Protein AF-A0A433I239-F1 (afdb_monomer)

Mean predicted aligned error: 7.65 Å

Nearest PDB structures (foldseek):
  8vbx-assembly1_L  TM=5.117E-01  e=8.032E-01  Pectobacterium phage PhiM1
  8hqo-assembly1_R  TM=4.954E-01  e=2.785E+00  Escherichia phage DT57C
  5u0a-assembly1_D  TM=1.441E-01  e=5.186E+00  Thermobifida fusca YX

Solvent-accessible surface area (backbone atoms only — not comparable to full-atom values): 4181 Å² total; per-residue (Å²): 136,80,86,74,84,84,74,65,98,68,83,66,52,64,47,78,45,58,10,74,68,85,33,77,30,77,42,80,36,86,32,76,78,41,76,46,82,76,44,80,76,37,92,41,75,73,38,79,83,76,15,27,46,72,52,66,64,20,38,35,22,19,74,28,9,26,32,32,32,30,33,68

Structure (mmCIF, N/CA/C/O backbone):
data_AF-A0A433I239-F1
#
_entry.id   AF-A0A433I239-F1
#
loop_
_atom_site.group_PDB
_atom_site.id
_atom_site.type_symbol
_atom_site.label_atom_id
_atom_site.label_alt_id
_atom_site.label_comp_id
_atom_site.label_asym_id
_atom_site.label_entity_id
_atom_site.label_seq_id
_atom_site.pdbx_PDB_ins_code
_atom_site.Cartn_x
_atom_site.Cartn_y
_atom_site.Cartn_z
_atom_site.occupancy
_atom_site.B_iso_or_equiv
_atom_site.auth_seq_id
_atom_site.auth_comp_id
_atom_site.auth_asym_id
_atom_site.auth_atom_id
_atom_site.pdbx_PDB_model_num
ATOM 1 N N . TYR A 1 1 ? 6.572 -20.769 19.166 1.00 39.09 1 TYR A N 1
ATOM 2 C CA . TYR A 1 1 ? 5.432 -19.831 19.226 1.00 39.09 1 TYR A CA 1
ATOM 3 C C . TYR A 1 1 ? 5.338 -19.136 17.883 1.00 39.09 1 TYR A C 1
ATOM 5 O O . TYR A 1 1 ? 6.344 -18.595 17.450 1.00 39.09 1 TYR A O 1
ATOM 13 N N . GLY A 1 2 ? 4.171 -19.186 17.238 1.00 38.94 2 GLY A N 1
ATOM 14 C CA . GLY A 1 2 ? 3.833 -18.328 16.097 1.00 38.94 2 GLY A CA 1
ATOM 15 C C . GLY A 1 2 ? 4.354 -18.804 14.743 1.00 38.94 2 GLY A C 1
ATOM 16 O O . GLY A 1 2 ? 5.445 -18.432 14.329 1.00 38.94 2 GLY A O 1
ATOM 17 N N . GLY A 1 3 ? 3.548 -19.604 14.041 1.00 37.97 3 GLY A N 1
ATOM 18 C CA . GLY A 1 3 ? 3.788 -19.954 12.646 1.00 37.97 3 GLY A CA 1
ATOM 19 C C . GLY A 1 3 ? 3.746 -18.707 11.766 1.00 37.97 3 GLY A C 1
ATOM 20 O O . GLY A 1 3 ? 2.709 -18.061 11.643 1.00 37.97 3 GLY A O 1
ATOM 21 N N . GLY A 1 4 ? 4.883 -18.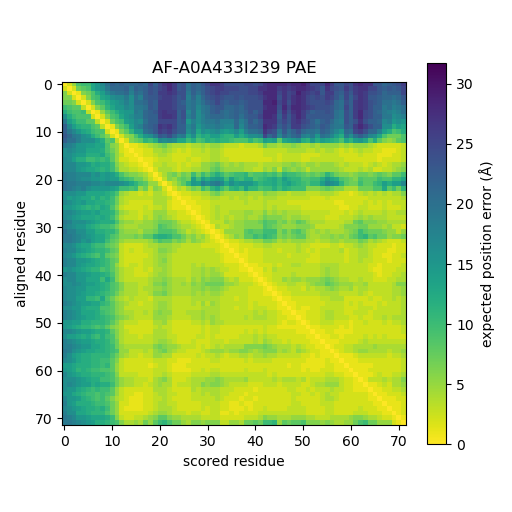373 11.159 1.00 38.22 4 GLY A N 1
ATOM 22 C CA . GLY A 1 4 ? 4.921 -17.436 10.046 1.00 38.22 4 GLY A CA 1
ATOM 23 C C . GLY A 1 4 ? 4.249 -18.089 8.838 1.00 38.22 4 GLY A C 1
ATOM 24 O O . GLY A 1 4 ? 4.649 -19.198 8.468 1.00 38.22 4 GLY A O 1
ATOM 25 N N . PRO A 1 5 ? 3.239 -17.467 8.212 1.00 48.97 5 PRO A N 1
ATOM 26 C CA . PRO A 1 5 ? 2.703 -17.996 6.974 1.00 48.97 5 PRO A CA 1
ATOM 27 C C . PRO A 1 5 ? 3.756 -17.821 5.873 1.00 48.97 5 PRO A C 1
ATOM 29 O O . PRO A 1 5 ? 3.881 -16.774 5.243 1.00 48.97 5 PRO A O 1
ATOM 32 N N . ASN A 1 6 ? 4.527 -18.886 5.653 1.00 58.81 6 ASN A N 1
ATOM 33 C CA . ASN A 1 6 ? 5.148 -19.184 4.372 1.00 58.81 6 ASN A CA 1
ATOM 34 C C . ASN A 1 6 ? 4.022 -19.318 3.334 1.00 58.81 6 ASN A C 1
ATOM 36 O O . ASN A 1 6 ? 3.375 -20.357 3.243 1.00 58.81 6 ASN A O 1
ATOM 40 N N . GLY A 1 7 ? 3.768 -18.247 2.582 1.00 44.12 7 GLY A N 1
ATOM 41 C CA . GLY A 1 7 ? 2.780 -18.196 1.507 1.00 44.12 7 GLY A CA 1
ATOM 42 C C . GLY A 1 7 ? 3.433 -17.953 0.148 1.00 44.12 7 GLY A C 1
ATOM 43 O O . GLY A 1 7 ? 3.508 -16.818 -0.302 1.00 44.12 7 GLY A O 1
ATOM 44 N N . GLY A 1 8 ? 3.909 -19.030 -0.480 1.00 40.00 8 GLY A N 1
ATOM 45 C CA . GLY A 1 8 ? 3.881 -19.252 -1.933 1.00 40.00 8 GLY A CA 1
ATOM 46 C C . GLY A 1 8 ? 4.431 -18.168 -2.871 1.00 40.00 8 GLY A C 1
ATOM 47 O O . GLY A 1 8 ? 3.729 -17.262 -3.312 1.00 40.00 8 GLY A O 1
ATOM 48 N N . TYR A 1 9 ? 5.661 -18.371 -3.336 1.00 53.78 9 TYR A N 1
ATOM 49 C CA . TYR A 1 9 ? 6.213 -17.732 -4.529 1.00 53.78 9 TYR A CA 1
ATOM 50 C C . TYR A 1 9 ? 5.574 -18.330 -5.799 1.00 53.78 9 TYR A C 1
ATOM 52 O O . TYR A 1 9 ? 6.190 -19.150 -6.468 1.00 53.78 9 TYR A O 1
ATOM 60 N N . GLY A 1 10 ? 4.354 -17.930 -6.163 1.00 38.25 10 GLY A N 1
ATOM 61 C CA . GLY A 1 10 ? 3.733 -18.391 -7.412 1.00 38.25 10 GLY A CA 1
ATOM 62 C C . GLY A 1 10 ? 2.404 -17.704 -7.703 1.00 38.25 10 GLY A C 1
ATOM 63 O O . GLY A 1 10 ? 1.421 -18.003 -7.047 1.00 38.25 10 GLY A O 1
ATOM 64 N N . GLY A 1 11 ? 2.399 -16.788 -8.679 1.00 45.72 11 GLY A N 1
ATOM 65 C CA . GLY A 1 11 ? 1.194 -16.169 -9.253 1.00 45.72 11 GLY A CA 1
ATOM 66 C C . GLY A 1 11 ? 0.419 -15.236 -8.314 1.00 45.72 11 GLY A C 1
ATOM 67 O O . GLY A 1 11 ? -0.476 -15.677 -7.610 1.00 45.72 11 GLY A O 1
ATOM 68 N N . GLY A 1 12 ? 0.722 -13.932 -8.336 1.00 55.75 12 GLY A N 1
ATOM 69 C CA . GLY A 1 12 ? -0.036 -12.914 -7.591 1.00 55.75 12 GLY A CA 1
ATOM 70 C C . GLY A 1 12 ? 0.160 -13.022 -6.081 1.00 55.75 12 GLY A C 1
ATOM 71 O O . GLY A 1 12 ? -0.697 -13.520 -5.355 1.00 55.75 12 GLY A O 1
ATOM 72 N N . ARG A 1 13 ? 1.313 -12.565 -5.583 1.00 71.31 13 ARG A N 1
ATOM 73 C CA . ARG A 1 13 ? 1.643 -12.704 -4.158 1.00 71.31 13 ARG A CA 1
ATOM 74 C C . ARG A 1 13 ? 0.870 -11.646 -3.379 1.00 71.31 13 ARG A C 1
ATOM 76 O O . ARG A 1 13 ? 1.323 -10.508 -3.248 1.00 71.31 13 ARG A O 1
ATOM 83 N N . ARG A 1 14 ? -0.327 -12.007 -2.922 1.00 82.12 14 ARG A N 1
ATOM 84 C CA . ARG A 1 14 ? -1.073 -11.219 -1.942 1.00 82.12 14 ARG A CA 1
ATOM 85 C C . ARG A 1 14 ? -0.389 -11.296 -0.588 1.00 82.12 14 ARG A C 1
ATOM 87 O O . ARG A 1 14 ? 0.014 -12.372 -0.160 1.00 82.12 14 ARG A O 1
ATOM 94 N N . PHE A 1 15 ? -0.268 -10.166 0.087 1.00 83.88 15 PHE A N 1
ATOM 95 C CA . PHE A 1 15 ? 0.242 -10.089 1.448 1.00 83.88 15 PHE A CA 1
ATOM 96 C C . PHE A 1 15 ? -0.445 -8.961 2.205 1.00 83.88 15 PHE A C 1
ATOM 98 O O . PHE A 1 15 ? -0.867 -7.960 1.629 1.00 83.88 15 PHE A O 1
ATOM 105 N N . VAL A 1 16 ? -0.546 -9.119 3.518 1.00 87.75 16 VAL A N 1
ATOM 106 C CA . VAL A 1 16 ? -1.057 -8.071 4.398 1.00 87.75 16 VAL A CA 1
ATOM 107 C C . VAL A 1 16 ? 0.119 -7.249 4.900 1.00 87.75 16 VAL A C 1
ATOM 109 O O . VAL A 1 16 ? 1.119 -7.807 5.349 1.00 87.75 16 VAL A O 1
ATOM 112 N N . CYS A 1 17 ? -0.004 -5.928 4.808 1.00 88.06 17 CYS A N 1
ATOM 113 C CA . CYS A 1 17 ? 0.943 -4.999 5.402 1.00 88.06 17 CYS A CA 1
ATOM 114 C C . CYS A 1 17 ? 0.206 -4.020 6.305 1.00 88.06 17 CYS A C 1
ATOM 116 O O . CYS A 1 17 ? -0.861 -3.505 5.946 1.00 88.06 17 CYS A O 1
ATOM 118 N N . ASP A 1 18 ? 0.767 -3.785 7.486 1.00 86.50 18 ASP A N 1
ATOM 119 C CA . ASP A 1 18 ? 0.080 -3.040 8.520 1.00 86.50 18 ASP A CA 1
ATOM 120 C C . ASP A 1 18 ? 0.997 -2.176 9.379 1.00 86.50 18 ASP A C 1
ATOM 122 O O . ASP A 1 18 ? 2.017 -2.618 9.903 1.00 86.50 18 ASP A O 1
ATOM 126 N N . ALA A 1 19 ? 0.609 -0.912 9.498 1.00 84.56 19 ALA A N 1
ATOM 127 C CA . ALA A 1 19 ? 1.200 0.040 10.415 1.00 84.56 19 ALA A CA 1
ATOM 128 C C . ALA A 1 19 ? 0.499 -0.102 11.771 1.00 84.56 19 ALA A C 1
ATOM 130 O O . ALA A 1 19 ? -0.584 0.450 11.969 1.00 84.56 19 ALA A O 1
ATOM 131 N N . GLU A 1 20 ? 1.073 -0.865 12.703 1.00 77.12 20 GLU A N 1
ATOM 132 C CA . GLU A 1 20 ? 0.564 -0.892 14.078 1.00 77.12 20 GLU A CA 1
ATOM 133 C C . GLU A 1 20 ? 0.935 0.409 14.810 1.00 77.12 20 GLU A C 1
ATOM 135 O O . GLU A 1 20 ? 2.089 0.842 14.820 1.00 77.12 20 GLU A O 1
ATOM 140 N N . GLY A 1 21 ? -0.062 1.054 15.424 1.00 74.94 21 GLY A N 1
ATOM 141 C CA . GLY A 1 21 ? 0.113 2.307 16.163 1.00 74.94 21 GLY A CA 1
ATOM 142 C C . GLY A 1 21 ? 0.323 3.532 15.264 1.00 74.94 21 GLY A C 1
ATOM 143 O O . GLY A 1 21 ? -0.436 3.770 14.326 1.00 74.94 21 GLY A O 1
ATOM 144 N N . HIS A 1 22 ? 1.338 4.339 15.584 1.00 66.31 22 HIS A N 1
ATOM 145 C CA . HIS A 1 22 ? 1.677 5.589 14.882 1.00 66.31 22 HIS A CA 1
ATOM 146 C C . HIS A 1 22 ? 2.839 5.430 13.887 1.00 66.31 22 HIS A C 1
ATOM 148 O O . HIS A 1 22 ? 3.422 6.424 13.463 1.00 66.31 22 HIS A O 1
ATOM 154 N N . GLY A 1 23 ? 3.234 4.193 13.576 1.00 74.50 23 GLY A N 1
ATOM 155 C CA . GLY A 1 23 ? 4.486 3.915 12.881 1.00 74.50 23 GLY A CA 1
ATOM 156 C C . GLY A 1 23 ? 4.336 3.666 11.385 1.00 74.50 23 GLY A C 1
ATOM 157 O O . GLY A 1 23 ? 3.453 2.932 10.950 1.00 74.50 23 GLY A O 1
ATOM 158 N N . TYR A 1 24 ? 5.286 4.192 10.619 1.00 88.00 24 TYR A N 1
ATOM 159 C CA . TYR A 1 24 ? 5.595 3.725 9.274 1.00 88.00 24 TYR A CA 1
ATOM 160 C C . TYR A 1 24 ? 6.057 2.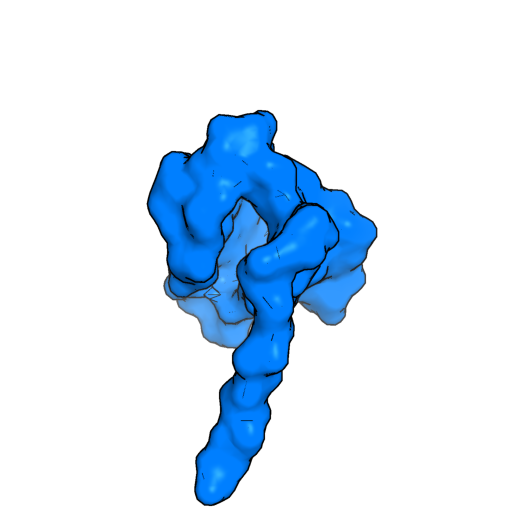257 9.316 1.00 88.00 24 TYR A C 1
ATOM 162 O O . TYR A 1 24 ? 6.953 1.896 10.085 1.00 88.00 24 TYR A O 1
ATOM 170 N N . ARG A 1 25 ? 5.489 1.406 8.461 1.00 89.69 25 ARG A N 1
ATOM 171 C CA . ARG A 1 25 ? 5.865 -0.002 8.290 1.00 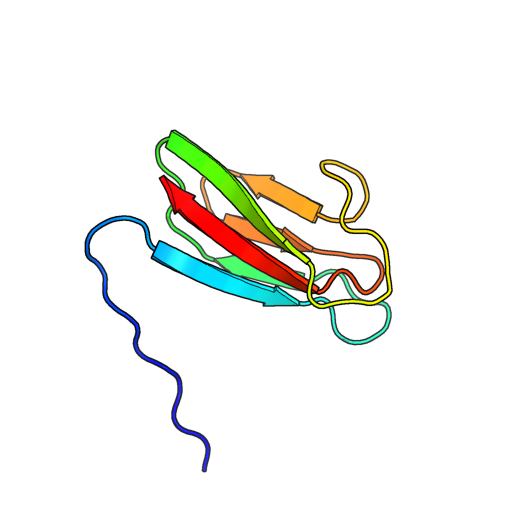89.69 25 ARG A CA 1
ATOM 172 C C . ARG A 1 25 ? 6.253 -0.267 6.845 1.00 89.69 25 ARG A C 1
ATOM 174 O O . ARG A 1 25 ? 5.528 0.103 5.932 1.00 89.69 25 ARG A O 1
ATOM 181 N N . TYR A 1 26 ? 7.349 -0.997 6.653 1.00 89.25 26 TYR A N 1
ATOM 182 C CA . TYR A 1 26 ? 7.795 -1.474 5.346 1.00 89.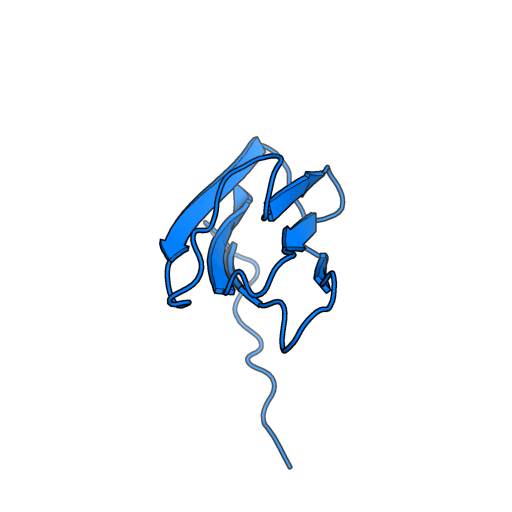25 26 TYR A CA 1
ATOM 183 C C . TYR A 1 26 ? 7.673 -2.997 5.243 1.00 89.25 26 TYR A C 1
ATOM 185 O O . TYR A 1 26 ? 8.278 -3.734 6.024 1.00 89.25 26 TYR A O 1
ATOM 193 N N . CYS A 1 27 ? 6.923 -3.474 4.258 1.00 87.62 27 CYS A N 1
ATOM 194 C CA . CYS A 1 27 ? 6.796 -4.876 3.897 1.00 87.62 27 CYS A CA 1
ATOM 195 C C . CYS A 1 27 ? 7.577 -5.143 2.616 1.00 87.62 27 CYS A C 1
ATOM 197 O O . CYS A 1 27 ? 7.187 -4.728 1.523 1.00 87.62 27 CYS A O 1
ATOM 199 N N . ARG A 1 28 ? 8.690 -5.866 2.764 1.00 82.62 28 ARG A N 1
ATOM 200 C CA . ARG A 1 28 ? 9.519 -6.293 1.636 1.00 82.62 28 ARG A CA 1
ATOM 201 C C . ARG A 1 28 ? 8.706 -7.210 0.735 1.00 82.62 28 ARG A C 1
ATOM 203 O O 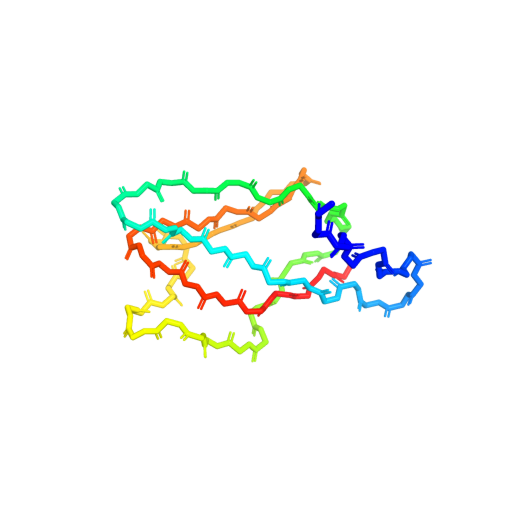. ARG A 1 28 ? 8.248 -8.264 1.171 1.00 82.62 28 ARG A O 1
ATOM 210 N N . ALA A 1 29 ? 8.557 -6.811 -0.517 1.00 80.81 29 ALA A N 1
ATOM 211 C CA . ALA A 1 29 ? 7.847 -7.575 -1.523 1.00 80.81 29 ALA A CA 1
ATOM 212 C C . ALA A 1 29 ? 8.522 -7.337 -2.869 1.00 80.81 29 ALA A C 1
ATOM 214 O O . ALA A 1 29 ? 8.900 -6.220 -3.199 1.00 80.81 29 ALA A O 1
ATOM 215 N N . HIS A 1 30 ? 8.705 -8.396 -3.649 1.00 78.56 30 HIS A N 1
ATOM 216 C CA . HIS A 1 30 ? 9.390 -8.282 -4.929 1.00 78.56 30 HIS A CA 1
ATOM 217 C C . HIS A 1 30 ? 8.430 -7.709 -5.981 1.00 78.56 30 HIS A C 1
ATOM 219 O O . HIS A 1 30 ? 7.741 -8.468 -6.662 1.00 78.56 30 HIS A O 1
ATOM 225 N N . VAL A 1 31 ? 8.370 -6.381 -6.084 1.00 83.19 31 VAL A N 1
ATOM 226 C CA . VAL A 1 31 ? 7.478 -5.657 -6.997 1.00 83.19 31 VAL A CA 1
ATOM 227 C C . VAL A 1 31 ? 8.082 -5.650 -8.403 1.00 83.19 31 VAL A C 1
ATOM 229 O O . VAL A 1 31 ? 9.172 -5.110 -8.591 1.00 83.19 31 VAL A O 1
ATOM 232 N N . ARG A 1 32 ? 7.412 -6.260 -9.392 1.00 78.62 32 ARG A N 1
ATOM 233 C CA . ARG A 1 32 ? 7.892 -6.290 -10.787 1.00 78.62 32 ARG A CA 1
ATOM 234 C C . ARG A 1 32 ? 7.107 -5.325 -11.665 1.00 78.62 32 ARG A C 1
ATOM 236 O O . ARG A 1 32 ? 7.702 -4.424 -12.245 1.00 78.62 32 ARG A O 1
ATOM 243 N N . ASP A 1 33 ? 5.788 -5.468 -11.669 1.00 82.38 33 ASP A N 1
ATOM 244 C CA . ASP A 1 33 ? 4.862 -4.706 -12.512 1.00 82.38 33 ASP A CA 1
ATOM 245 C C . ASP A 1 33 ? 4.014 -3.706 -11.708 1.00 82.38 33 ASP A C 1
ATOM 247 O O . ASP A 1 33 ? 3.310 -2.866 -12.268 1.00 82.38 33 ASP A O 1
ATOM 251 N N . GLY A 1 34 ? 4.091 -3.767 -10.377 1.00 86.00 34 GLY A N 1
ATOM 252 C CA . GLY A 1 34 ? 3.468 -2.806 -9.471 1.00 86.00 34 GLY A CA 1
ATOM 253 C C . GLY A 1 34 ? 2.720 -3.469 -8.323 1.00 86.00 34 GLY A C 1
ATOM 254 O O . GLY A 1 34 ? 2.733 -4.690 -8.159 1.00 86.00 34 GLY A O 1
ATOM 255 N N . VAL A 1 35 ? 2.063 -2.641 -7.512 1.00 89.25 35 VAL A N 1
ATOM 256 C CA . VAL A 1 35 ? 1.271 -3.093 -6.366 1.00 89.25 35 VAL A CA 1
ATOM 257 C C . VAL A 1 35 ? -0.140 -2.557 -6.469 1.00 89.25 35 VAL A C 1
ATOM 259 O O . VAL A 1 35 ? -0.357 -1.380 -6.747 1.00 89.25 35 VAL A O 1
ATOM 262 N N . ARG A 1 36 ? -1.111 -3.421 -6.182 1.00 89.44 36 ARG A N 1
ATOM 263 C CA . ARG A 1 36 ? -2.513 -3.038 -6.030 1.00 89.44 36 ARG A CA 1
ATOM 264 C C . ARG A 1 36 ? -2.995 -3.275 -4.606 1.00 89.44 36 ARG A C 1
ATOM 266 O O . ARG A 1 36 ? -2.706 -4.313 -4.017 1.00 89.44 36 ARG A O 1
ATOM 273 N N . LEU A 1 37 ? -3.768 -2.332 -4.076 1.00 90.19 37 LEU A N 1
ATOM 274 C CA . LEU A 1 37 ? -4.525 -2.531 -2.844 1.00 90.19 37 LEU A CA 1
ATOM 275 C C . LEU A 1 37 ? -5.751 -3.392 -3.166 1.00 90.19 37 LEU A C 1
ATOM 277 O O . LEU A 1 37 ? -6.578 -3.019 -3.994 1.00 90.19 37 LEU A O 1
ATOM 281 N N . ILE A 1 38 ? -5.834 -4.563 -2.541 1.00 91.00 38 ILE A N 1
ATOM 282 C CA . ILE A 1 38 ? -6.926 -5.524 -2.723 1.00 91.00 38 ILE A CA 1
ATOM 283 C C . ILE A 1 38 ? -8.037 -5.254 -1.720 1.00 91.00 38 ILE A C 1
ATOM 285 O O . ILE A 1 38 ? -9.210 -5.226 -2.089 1.00 91.00 38 ILE A O 1
ATOM 289 N N . ARG A 1 39 ? -7.676 -5.065 -0.446 1.00 90.50 39 ARG A N 1
ATOM 290 C CA . ARG A 1 39 ? -8.657 -4.921 0.631 1.00 90.50 39 ARG A CA 1
ATOM 291 C C . ARG A 1 39 ? -8.120 -4.078 1.774 1.00 90.50 39 ARG A C 1
ATOM 293 O O . ARG A 1 39 ? -7.070 -4.384 2.323 1.00 90.50 39 ARG A O 1
ATOM 300 N N . GLN A 1 40 ? -8.862 -3.053 2.183 1.00 91.62 40 GLN A N 1
ATOM 301 C CA . GLN A 1 40 ? -8.569 -2.331 3.419 1.00 91.62 40 GLN A CA 1
ATOM 302 C C . GLN A 1 40 ? -9.061 -3.146 4.623 1.00 91.62 40 GLN A C 1
ATOM 304 O O . GLN A 1 40 ? -10.186 -3.643 4.631 1.00 91.62 40 GLN A O 1
ATOM 309 N N . LEU A 1 41 ? -8.209 -3.283 5.636 1.00 90.12 41 LEU A N 1
ATOM 310 C CA . LEU A 1 41 ? -8.480 -4.004 6.882 1.00 90.12 41 LEU A CA 1
ATOM 311 C C . LEU A 1 41 ? -8.486 -3.057 8.102 1.00 90.12 41 LEU A C 1
ATOM 313 O O . LEU A 1 41 ? -9.071 -3.395 9.128 1.00 90.12 41 LEU A O 1
ATOM 317 N N . SER A 1 42 ? -7.854 -1.879 8.015 1.00 88.31 42 SER A N 1
ATOM 318 C CA . SER A 1 42 ? -7.912 -0.823 9.037 1.00 88.31 42 SER A CA 1
ATOM 319 C C . SER A 1 42 ? -9.188 0.012 8.947 1.00 88.31 42 SER A C 1
ATOM 321 O O . SER A 1 42 ? -9.780 0.181 7.881 1.00 88.31 42 SER A O 1
ATOM 323 N N . LYS A 1 43 ? -9.555 0.638 10.072 1.00 87.44 43 LYS A N 1
ATOM 324 C CA . LYS A 1 43 ? -10.511 1.757 10.082 1.00 87.44 43 LYS A CA 1
ATOM 325 C C . LYS A 1 43 ? -9.908 3.025 9.464 1.00 87.44 43 LYS A C 1
ATOM 327 O O . LYS A 1 43 ? -10.625 3.783 8.819 1.00 87.44 43 LYS A O 1
ATOM 332 N N . SER A 1 44 ? -8.599 3.238 9.632 1.00 88.44 44 SER A N 1
ATOM 333 C CA . SER A 1 44 ? -7.876 4.350 9.009 1.00 88.44 44 SER A CA 1
ATOM 334 C C . SER A 1 44 ? -7.846 4.201 7.483 1.00 88.44 44 SER A C 1
ATOM 336 O O . SER A 1 44 ? -7.620 3.087 6.997 1.00 88.44 44 SER A O 1
ATOM 338 N N . PRO A 1 45 ? -8.047 5.294 6.723 1.00 87.88 45 PRO A N 1
ATOM 339 C CA . PRO A 1 45 ? -8.068 5.251 5.267 1.00 87.88 45 PRO A CA 1
ATOM 340 C C . PRO A 1 45 ? -6.679 4.952 4.691 1.00 87.88 45 PRO A C 1
ATOM 342 O O . PRO A 1 45 ? -5.705 5.649 4.987 1.00 87.88 45 PRO A O 1
ATOM 345 N N . CYS A 1 46 ? -6.607 3.955 3.811 1.00 91.00 46 CYS A N 1
ATOM 346 C CA . CYS A 1 46 ? -5.403 3.602 3.061 1.00 91.00 46 CYS A CA 1
ATOM 347 C C . CYS A 1 46 ? -5.381 4.323 1.703 1.00 91.00 46 CYS A C 1
ATOM 349 O O . CYS A 1 46 ? -5.936 3.846 0.714 1.00 91.00 46 CYS A O 1
ATOM 351 N N . ARG A 1 47 ? -4.719 5.482 1.639 1.00 91.88 47 ARG A N 1
ATOM 352 C CA . ARG A 1 47 ? -4.569 6.308 0.434 1.00 91.88 47 ARG A CA 1
ATOM 353 C C . ARG A 1 47 ? -3.146 6.222 -0.112 1.00 91.88 47 ARG A C 1
ATOM 355 O O . ARG A 1 47 ? -2.187 6.476 0.622 1.00 91.88 47 ARG A O 1
ATOM 362 N N . LEU A 1 48 ? -3.039 5.906 -1.403 1.00 90.56 48 LEU A N 1
ATOM 363 C CA . LEU A 1 48 ? -1.764 5.859 -2.114 1.00 90.56 48 LEU A CA 1
ATOM 364 C C . LEU A 1 48 ? -1.066 7.221 -2.005 1.00 90.56 48 LEU A C 1
ATOM 366 O O . LEU A 1 48 ? -1.714 8.260 -2.138 1.00 90.56 48 LEU A O 1
ATOM 370 N N . ASN A 1 49 ? 0.241 7.206 -1.752 1.00 91.56 49 ASN A N 1
ATOM 371 C CA . ASN A 1 49 ? 1.078 8.390 -1.552 1.00 91.56 49 ASN A CA 1
ATOM 372 C C . ASN A 1 49 ? 0.706 9.242 -0.318 1.00 91.56 49 ASN A C 1
ATOM 374 O O . ASN A 1 49 ? 1.110 10.398 -0.214 1.00 91.56 49 ASN A O 1
ATOM 378 N N . ASN A 1 50 ? -0.078 8.704 0.624 1.00 90.69 50 ASN A N 1
ATOM 379 C CA . ASN A 1 50 ? -0.447 9.418 1.851 1.00 90.69 50 ASN A CA 1
ATOM 380 C C . ASN A 1 50 ? -0.372 8.568 3.122 1.00 90.69 50 ASN A C 1
ATOM 382 O O . ASN A 1 50 ? 0.132 9.058 4.131 1.00 90.69 50 ASN A O 1
ATOM 386 N N . SER A 1 51 ? -0.903 7.348 3.085 1.00 91.69 51 SER A N 1
ATOM 387 C CA . SER A 1 51 ? -0.839 6.366 4.178 1.00 91.69 51 SER A CA 1
ATOM 388 C C . SER A 1 51 ? -0.363 4.995 3.702 1.00 91.69 51 SER A C 1
ATOM 390 O O . SER A 1 51 ? -0.215 4.085 4.506 1.00 91.69 51 SER A O 1
ATOM 392 N N . TRP A 1 52 ? -0.101 4.833 2.406 1.00 93.50 52 TRP A N 1
ATOM 393 C CA . TRP A 1 52 ? 0.676 3.721 1.875 1.00 93.50 52 TRP A CA 1
ATOM 394 C C . TRP A 1 52 ? 1.303 4.080 0.528 1.00 93.50 52 TRP A C 1
ATOM 396 O O . TRP A 1 52 ? 0.873 5.022 -0.143 1.00 93.50 52 TRP A O 1
ATOM 406 N N . GLY A 1 53 ? 2.293 3.304 0.112 1.00 92.81 53 GLY A N 1
ATOM 407 C CA . GLY A 1 53 ? 2.944 3.405 -1.187 1.00 92.81 53 GLY A CA 1
ATOM 408 C C . GLY A 1 53 ? 3.795 2.178 -1.469 1.00 92.81 53 GLY A C 1
ATOM 409 O O . GLY A 1 53 ? 3.843 1.249 -0.668 1.00 92.81 53 GLY A O 1
ATOM 410 N N . TYR A 1 54 ? 4.448 2.148 -2.623 1.00 92.00 54 TYR A N 1
ATOM 411 C CA . TYR A 1 54 ? 5.307 1.032 -2.998 1.00 92.00 54 TYR A CA 1
ATOM 412 C C . TYR A 1 54 ? 6.474 1.492 -3.861 1.00 92.00 54 TYR A C 1
ATOM 414 O O . TYR A 1 54 ? 6.404 2.514 -4.542 1.00 92.00 54 TYR A O 1
ATOM 422 N N . ASP A 1 55 ? 7.540 0.710 -3.827 1.00 90.12 55 ASP A N 1
ATOM 423 C CA . ASP A 1 55 ? 8.736 0.853 -4.642 1.00 90.12 55 ASP A CA 1
ATOM 424 C C . ASP A 1 55 ? 9.180 -0.532 -5.143 1.00 90.12 55 ASP A C 1
ATOM 426 O O . ASP A 1 55 ? 8.495 -1.530 -4.926 1.00 90.12 55 ASP A O 1
ATOM 430 N N . ARG A 1 56 ? 10.319 -0.624 -5.836 1.00 85.56 56 ARG A N 1
ATOM 431 C CA . ARG A 1 56 ? 10.798 -1.907 -6.390 1.00 85.56 56 ARG A CA 1
ATOM 432 C C . ARG A 1 56 ? 11.125 -2.949 -5.308 1.00 85.56 56 ARG A C 1
ATOM 434 O O . ARG A 1 56 ? 11.123 -4.142 -5.597 1.00 85.56 56 ARG A O 1
ATOM 441 N N . GLY A 1 57 ? 11.425 -2.514 -4.086 1.00 83.62 57 GLY A N 1
ATOM 442 C CA . GLY A 1 57 ? 11.756 -3.364 -2.945 1.00 83.62 57 GLY A CA 1
ATOM 443 C C . GLY A 1 57 ? 10.557 -3.811 -2.103 1.00 83.62 57 GLY A C 1
ATOM 444 O O . GLY A 1 57 ? 10.705 -4.731 -1.287 1.00 83.62 57 GLY A O 1
ATOM 445 N N . GLY A 1 58 ? 9.379 -3.198 -2.271 1.00 89.56 58 GLY A N 1
ATOM 446 C CA . GLY A 1 58 ? 8.219 -3.533 -1.452 1.00 89.56 58 GLY A CA 1
ATOM 447 C C . GLY A 1 58 ? 7.167 -2.444 -1.311 1.00 89.56 58 GLY A C 1
ATOM 448 O O . GLY A 1 58 ? 7.078 -1.509 -2.099 1.00 89.56 58 GLY A O 1
ATOM 449 N N . VAL A 1 59 ? 6.330 -2.616 -0.291 1.00 91.38 59 VAL A N 1
ATOM 450 C CA . VAL A 1 59 ? 5.218 -1.727 0.058 1.00 91.38 59 VAL A CA 1
ATOM 451 C C . VAL A 1 59 ? 5.486 -1.127 1.414 1.00 91.38 59 VAL A C 1
ATOM 453 O O . VAL A 1 59 ? 5.912 -1.826 2.328 1.00 91.38 59 VAL A O 1
ATOM 456 N N . TRP A 1 60 ? 5.157 0.142 1.576 1.00 92.69 60 TRP A N 1
ATOM 457 C CA . TRP A 1 60 ? 5.114 0.780 2.874 1.00 92.69 60 TRP A CA 1
ATOM 458 C C . TRP A 1 60 ? 3.708 1.249 3.213 1.00 92.69 60 TRP A C 1
ATOM 460 O O . TRP A 1 60 ? 2.929 1.607 2.333 1.00 92.69 60 TRP A O 1
ATOM 470 N N . VAL A 1 61 ? 3.387 1.251 4.498 1.00 92.88 61 VAL A N 1
ATOM 471 C CA . VAL A 1 61 ? 2.131 1.740 5.066 1.00 92.88 61 VAL A CA 1
ATOM 472 C C . VAL A 1 61 ? 2.442 2.641 6.256 1.00 92.88 61 VAL A C 1
ATOM 474 O O . VAL A 1 61 ? 3.472 2.492 6.902 1.00 92.88 61 VAL A O 1
ATOM 477 N N . ASP A 1 62 ? 1.575 3.601 6.530 1.00 92.06 62 ASP A N 1
ATOM 478 C CA . ASP A 1 62 ? 1.748 4.622 7.559 1.00 92.06 62 ASP A CA 1
ATOM 479 C C . ASP A 1 62 ? 0.375 5.055 8.108 1.00 92.06 62 ASP A C 1
ATOM 481 O O . ASP A 1 62 ? -0.672 4.690 7.562 1.00 92.06 62 ASP A O 1
ATOM 485 N N . LYS A 1 63 ? 0.348 5.838 9.194 1.00 88.75 63 LYS A N 1
ATOM 486 C CA . LYS A 1 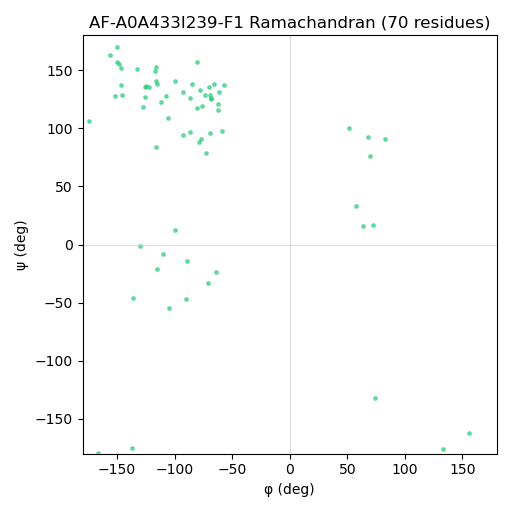63 ? -0.884 6.423 9.776 1.00 88.75 63 LYS A CA 1
ATOM 487 C C . LYS A 1 63 ? -1.948 5.388 10.171 1.00 88.75 63 LYS A C 1
ATOM 489 O O . LYS A 1 63 ? -3.153 5.632 10.055 1.00 88.75 63 LYS A O 1
ATOM 494 N N . GLY A 1 64 ? -1.513 4.210 10.611 1.00 89.38 64 GLY A N 1
ATOM 495 C CA . GLY A 1 64 ? -2.416 3.127 10.996 1.00 89.38 64 GLY A CA 1
ATOM 496 C C . GLY A 1 64 ? -3.113 2.438 9.817 1.00 89.38 64 GLY A C 1
ATOM 497 O O . GLY A 1 64 ? -4.143 1.789 10.015 1.00 89.38 64 GLY A O 1
ATOM 498 N N . CYS A 1 65 ? -2.617 2.605 8.585 1.00 91.81 65 CYS A N 1
ATOM 499 C CA . CYS A 1 65 ? -3.123 1.860 7.436 1.0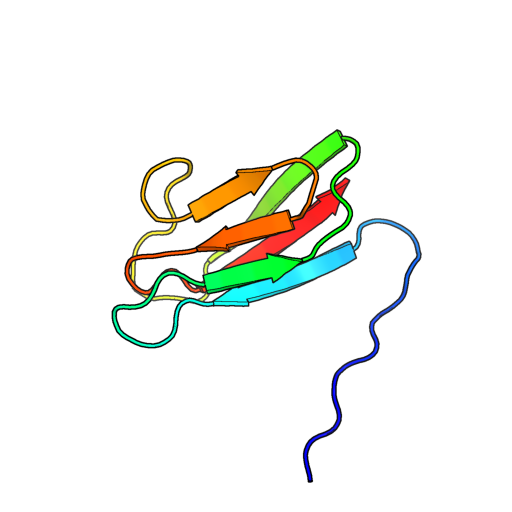0 91.81 65 CYS A CA 1
ATOM 500 C C . CYS A 1 65 ? -2.762 0.371 7.563 1.00 91.81 65 CYS A C 1
ATOM 502 O O . CYS A 1 65 ? -1.598 -0.003 7.719 1.00 91.81 65 CYS A O 1
ATOM 504 N N . ARG A 1 66 ? -3.785 -0.482 7.467 1.00 91.38 66 ARG A N 1
ATOM 505 C CA . ARG A 1 6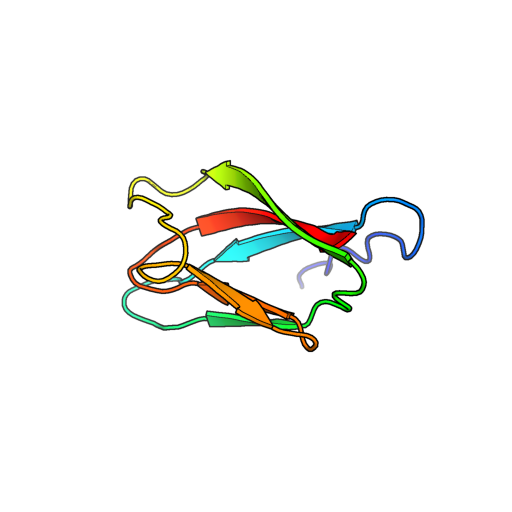6 ? -3.683 -1.942 7.389 1.00 91.38 66 ARG A CA 1
ATOM 506 C C . ARG A 1 66 ? -4.480 -2.391 6.178 1.00 91.38 66 ARG A C 1
ATOM 508 O O . ARG A 1 66 ? -5.693 -2.179 6.120 1.00 91.38 66 ARG A O 1
ATOM 515 N N . ALA A 1 67 ? -3.816 -3.011 5.214 1.00 91.81 67 ALA A N 1
ATOM 516 C CA . ALA A 1 67 ? -4.464 -3.486 4.002 1.00 91.81 67 ALA A CA 1
ATOM 517 C C . ALA A 1 67 ? -3.768 -4.720 3.424 1.00 91.81 67 ALA A C 1
ATOM 519 O O . ALA A 1 67 ? -2.599 -4.999 3.687 1.00 91.81 67 ALA A O 1
ATOM 520 N N . GLU A 1 68 ? -4.533 -5.467 2.640 1.00 91.38 68 GLU A N 1
ATOM 521 C CA . GLU A 1 68 ? -4.055 -6.535 1.782 1.00 91.38 68 GLU A CA 1
ATOM 522 C C . GLU A 1 68 ? -3.638 -5.943 0.437 1.00 91.38 68 GLU A C 1
ATOM 524 O O . GLU A 1 68 ? -4.414 -5.248 -0.229 1.00 91.38 68 GLU A O 1
ATOM 529 N N . PHE A 1 69 ? -2.408 -6.236 0.046 1.00 90.81 69 PHE A N 1
ATOM 530 C CA . PHE A 1 69 ? -1.781 -5.797 -1.185 1.00 90.81 69 PHE A CA 1
ATOM 531 C C . PHE A 1 69 ? -1.482 -6.994 -2.060 1.00 90.81 69 PHE A C 1
A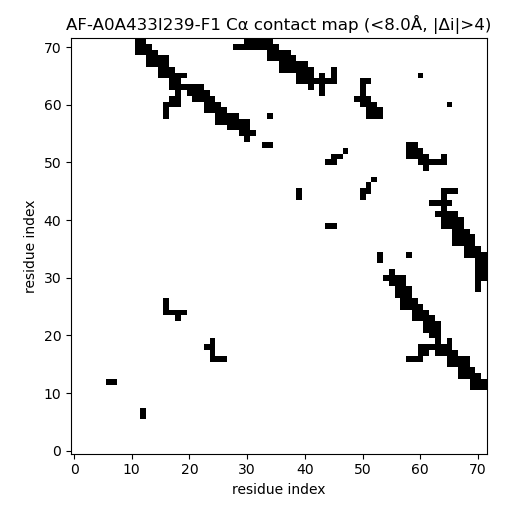TOM 533 O O . PHE A 1 69 ? -1.244 -8.085 -1.560 1.00 90.81 69 PHE A O 1
ATOM 540 N N . GLU A 1 70 ? -1.442 -6.783 -3.365 1.00 88.00 70 GLU A N 1
ATOM 541 C CA . GLU A 1 70 ? -0.949 -7.774 -4.305 1.00 88.00 70 GLU A CA 1
ATOM 542 C C . GLU A 1 70 ? 0.138 -7.164 -5.175 1.00 88.00 70 GLU A C 1
ATOM 544 O O . GLU A 1 70 ? -0.083 -6.127 -5.807 1.00 88.00 70 GLU A O 1
ATOM 549 N N . VAL A 1 71 ? 1.290 -7.830 -5.220 1.00 85.31 71 VAL A N 1
ATOM 550 C CA . VAL A 1 71 ? 2.330 -7.540 -6.209 1.00 85.31 71 VAL A CA 1
ATOM 551 C C . VAL A 1 71 ? 2.056 -8.279 -7.508 1.00 85.31 71 VAL A C 1
ATOM 553 O O . VAL A 1 71 ? 1.699 -9.463 -7.498 1.00 85.31 71 VAL A O 1
ATOM 556 N N . ARG A 1 72 ? 2.262 -7.564 -8.611 1.00 80.75 72 ARG A N 1
ATOM 557 C CA . ARG A 1 72 ? 2.351 -8.121 -9.957 1.00 80.75 72 ARG A CA 1
ATOM 558 C C . ARG A 1 72 ? 3.818 -8.268 -10.346 1.00 80.75 72 ARG A C 1
ATOM 560 O O . ARG A 1 72 ? 4.616 -7.358 -10.003 1.00 80.75 72 ARG A O 1
#

Foldseek 3Di:
DDDDPPDDPDDWDKDKDWDPDQDKTWDFDQADPAKDFDFWPFPDDDDEPPQKYADRGGIIGGPGTITIMIHD

Secondary structure (DSSP, 8-state):
--------SSSSEEEEEE--TT--EEEE---SS-EEEEEE-SSS---BTTTEEEETTEEEE-TT-EEEEEE-

Radius of gyration: 11.81 Å; Cα contacts (8 Å, |Δi|>4): 159; chains: 1; bounding box: 22×29×32 Å

Sequence (72 aa):
YGGGPNGGYGGGRRFVCDAEGHGYRYCRAHVRDGVRLIRQLSKSPCRLNNSWGYDRGGVWVDKGCRAEFEVR

pLDDT: mean 80.01, std 16.78, range [37.97, 93.5]